Protein AF-A0A173X6D3-F1 (afdb_monomer_lite)

Organism: Phocaeicola vulgatus (NCBI:txid821)

Sequence (90 aa):
MNDDYSAGFKPDIEWNEYDLTQNPTDALLPLGDPDEFMLGKAISLITGINRSARSMNTLSQPIMRGESVYQSTERHATGGMLMVPEEKNN

Structure (mmCIF, N/CA/C/O backbone):
data_AF-A0A173X6D3-F1
#
_entry.id   AF-A0A173X6D3-F1
#
loop_
_atom_site.group_PDB
_atom_site.id
_atom_site.type_symbol
_atom_site.label_atom_id
_atom_site.label_alt_id
_atom_site.label_comp_id
_atom_site.label_asym_id
_atom_site.label_entity_id
_atom_site.label_seq_id
_atom_site.pdbx_PDB_ins_code
_atom_site.Cartn_x
_atom_site.Cartn_y
_atom_site.Cartn_z
_atom_site.occupancy
_atom_site.B_iso_or_equiv
_atom_site.auth_seq_id
_atom_site.auth_comp_id
_atom_site.auth_asym_id
_atom_site.auth_atom_id
_atom_site.pdbx_PDB_model_num
ATOM 1 N N . MET A 1 1 ? 6.230 -14.034 -25.311 1.00 54.44 1 MET A N 1
ATOM 2 C CA . MET A 1 1 ? 5.829 -12.979 -24.365 1.00 54.44 1 MET A CA 1
ATOM 3 C C . MET A 1 1 ? 6.985 -12.004 -24.281 1.00 54.44 1 MET A C 1
ATOM 5 O O . MET A 1 1 ? 8.121 -12.450 -24.372 1.00 54.44 1 MET A O 1
ATOM 9 N N . ASN A 1 2 ? 6.706 -10.702 -24.244 1.00 72.06 2 ASN A N 1
ATOM 10 C CA . ASN A 1 2 ? 7.730 -9.690 -24.003 1.00 72.06 2 ASN A CA 1
ATOM 11 C C . ASN A 1 2 ? 7.770 -9.471 -22.494 1.00 72.06 2 ASN A C 1
ATOM 13 O O . ASN A 1 2 ? 7.037 -8.632 -21.982 1.00 72.06 2 ASN A O 1
ATOM 17 N N . ASP A 1 3 ? 8.585 -10.262 -21.800 1.00 79.69 3 ASP A N 1
ATOM 18 C CA . ASP A 1 3 ? 8.829 -10.139 -20.357 1.00 79.69 3 ASP A CA 1
ATOM 19 C C . ASP A 1 3 ? 9.820 -8.997 -20.070 1.00 79.69 3 ASP A C 1
ATOM 21 O O . ASP A 1 3 ? 10.762 -9.129 -19.288 1.00 79.69 3 ASP A O 1
ATOM 25 N N . ASP A 1 4 ? 9.652 -7.876 -20.776 1.00 87.38 4 ASP A N 1
ATOM 26 C CA . ASP A 1 4 ? 10.484 -6.694 -20.611 1.00 87.38 4 ASP A CA 1
ATOM 27 C C . ASP A 1 4 ? 9.927 -5.837 -19.476 1.00 87.38 4 ASP A C 1
ATOM 29 O O . ASP A 1 4 ? 9.088 -4.957 -19.662 1.00 87.38 4 ASP A O 1
ATOM 33 N N . TYR A 1 5 ? 10.413 -6.139 -18.278 1.00 88.25 5 TYR A N 1
ATOM 34 C CA . TYR A 1 5 ? 10.165 -5.368 -17.065 1.00 88.25 5 TYR A CA 1
ATOM 35 C C . TYR A 1 5 ? 11.392 -4.530 -16.685 1.00 88.25 5 TYR A C 1
ATOM 37 O O . TYR A 1 5 ? 11.576 -4.195 -15.516 1.00 88.25 5 TYR A O 1
ATOM 45 N N . SER A 1 6 ? 12.260 -4.200 -17.652 1.00 91.88 6 SER A N 1
ATOM 46 C CA . SER A 1 6 ? 13.501 -3.447 -17.410 1.00 91.88 6 SER A CA 1
ATOM 47 C C . SER A 1 6 ? 13.260 -2.061 -16.801 1.00 91.88 6 SER A C 1
ATOM 49 O O . SER A 1 6 ? 14.099 -1.565 -16.052 1.00 91.88 6 SER A O 1
ATOM 51 N N . ALA A 1 7 ? 12.094 -1.466 -17.064 1.00 91.38 7 ALA A N 1
ATOM 52 C CA . ALA A 1 7 ? 11.643 -0.209 -16.469 1.00 91.38 7 ALA A CA 1
ATOM 53 C C . ALA A 1 7 ? 10.781 -0.393 -15.198 1.00 91.38 7 ALA A C 1
ATOM 55 O O . ALA A 1 7 ? 10.254 0.584 -14.668 1.00 91.38 7 ALA A O 1
ATOM 56 N N . GLY A 1 8 ? 10.635 -1.628 -14.708 1.00 91.69 8 GLY A N 1
ATOM 57 C CA . GLY A 1 8 ? 9.755 -1.993 -13.600 1.00 91.69 8 GLY A CA 1
ATOM 58 C C . GLY A 1 8 ? 8.311 -2.280 -14.023 1.00 91.69 8 GLY A C 1
ATOM 59 O O . GLY A 1 8 ? 7.932 -2.158 -15.189 1.00 91.69 8 GLY A O 1
ATOM 60 N N . PHE A 1 9 ? 7.493 -2.680 -13.049 1.00 88.31 9 PHE A N 1
ATOM 61 C CA . PHE A 1 9 ? 6.058 -2.879 -13.241 1.00 88.31 9 PHE A CA 1
ATOM 62 C C . PHE A 1 9 ? 5.309 -1.577 -12.985 1.00 88.31 9 PHE A C 1
ATOM 64 O O . PHE A 1 9 ? 5.497 -0.935 -11.950 1.00 88.31 9 PHE A O 1
ATOM 71 N N . LYS A 1 10 ? 4.410 -1.215 -13.902 1.00 90.56 10 LYS A N 1
ATOM 72 C CA . LYS A 1 10 ? 3.443 -0.156 -13.630 1.00 90.56 10 LYS A CA 1
ATOM 73 C C . LYS A 1 10 ? 2.395 -0.692 -12.639 1.00 90.56 10 LYS A C 1
ATOM 75 O O . LYS A 1 10 ? 1.831 -1.749 -12.922 1.00 90.56 10 LYS A O 1
ATOM 80 N N . PRO A 1 11 ? 2.112 -0.002 -11.518 1.00 91.25 11 PRO A N 1
ATOM 81 C CA . PRO A 1 11 ? 1.065 -0.438 -10.603 1.00 91.25 11 PRO A CA 1
ATOM 82 C C . PRO A 1 11 ? -0.320 -0.285 -11.245 1.00 91.25 11 PRO A C 1
ATOM 84 O O . PRO A 1 11 ? -0.553 0.640 -12.027 1.00 91.25 11 PRO A O 1
ATOM 87 N N . ASP A 1 12 ? -1.256 -1.157 -10.866 1.00 90.81 12 AS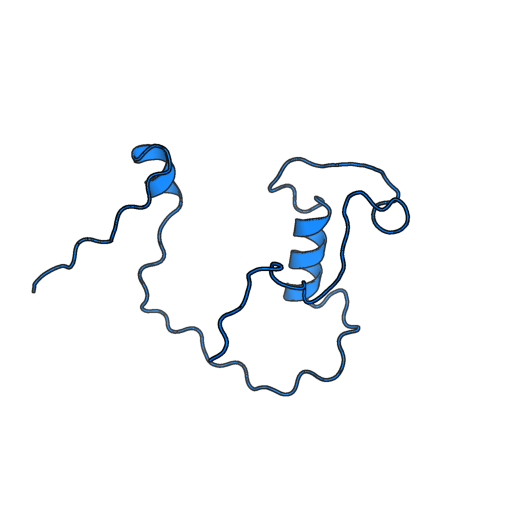P A N 1
ATOM 88 C CA . ASP A 1 12 ? -2.655 -1.067 -11.312 1.00 90.81 12 ASP A CA 1
ATOM 89 C C . ASP A 1 12 ? -3.335 0.218 -10.816 1.00 90.81 12 ASP A C 1
ATOM 91 O O . ASP A 1 12 ? -4.203 0.779 -11.488 1.00 90.81 12 ASP A O 1
ATOM 95 N N . ILE A 1 13 ? -2.928 0.695 -9.635 1.00 91.88 13 ILE A N 1
ATOM 96 C CA . ILE A 1 13 ? -3.391 1.941 -9.027 1.00 91.88 13 ILE A CA 1
ATOM 97 C C . ILE A 1 13 ? -2.176 2.715 -8.515 1.00 91.88 13 ILE A C 1
ATOM 99 O O . ILE A 1 13 ? -1.370 2.192 -7.750 1.00 91.88 13 ILE A O 1
ATOM 103 N N . GLU A 1 14 ? -2.051 3.972 -8.937 1.00 94.56 14 GLU A N 1
ATOM 104 C CA . GLU A 1 14 ? -0.937 4.859 -8.586 1.00 94.56 14 GLU A CA 1
ATOM 105 C C . GLU A 1 14 ? -1.138 5.457 -7.182 1.00 94.56 14 GLU A C 1
ATOM 107 O O . GLU A 1 14 ? -1.488 6.628 -7.021 1.00 94.56 14 GLU A O 1
ATOM 112 N N . TRP A 1 15 ? -0.953 4.626 -6.154 1.00 94.25 15 TRP A N 1
ATOM 113 C CA . TRP A 1 15 ? -0.914 5.071 -4.763 1.00 94.25 15 TRP A CA 1
ATOM 114 C C . TRP A 1 15 ? 0.495 5.417 -4.316 1.00 94.25 15 TRP A C 1
ATOM 116 O O . TRP A 1 15 ? 1.452 4.716 -4.637 1.00 94.25 15 TRP A O 1
ATOM 126 N N . ASN A 1 16 ? 0.604 6.501 -3.557 1.00 93.75 16 ASN A N 1
ATOM 127 C CA . ASN A 1 16 ? 1.863 6.993 -3.027 1.00 93.75 16 ASN A CA 1
ATOM 128 C C . ASN A 1 16 ? 1.683 7.397 -1.562 1.00 93.75 16 ASN A C 1
ATOM 130 O O . ASN A 1 16 ? 0.973 8.352 -1.259 1.00 93.75 16 ASN A O 1
ATOM 134 N N . GLU A 1 17 ? 2.350 6.677 -0.663 1.00 94.00 17 GLU A N 1
ATOM 135 C CA . GLU A 1 17 ? 2.300 6.923 0.784 1.00 94.00 17 GLU A CA 1
ATOM 136 C C . GLU A 1 17 ? 2.951 8.250 1.199 1.00 94.00 17 GLU A C 1
ATOM 138 O O . GLU A 1 17 ? 2.630 8.780 2.260 1.00 94.00 17 GLU A O 1
ATOM 143 N N . TYR A 1 18 ? 3.818 8.807 0.346 1.00 94.38 18 TYR A N 1
ATOM 144 C CA . TYR A 1 18 ? 4.506 10.084 0.558 1.00 94.38 18 TYR A CA 1
ATOM 145 C C . TYR A 1 18 ? 3.784 11.275 -0.084 1.00 94.38 18 TYR A C 1
ATOM 147 O O . TYR A 1 18 ? 4.206 12.422 0.065 1.00 94.38 18 TYR A O 1
ATOM 155 N N . ASP A 1 19 ? 2.721 11.026 -0.850 1.00 95.06 19 ASP A N 1
ATOM 156 C CA . ASP A 1 19 ? 1.902 12.093 -1.409 1.00 95.06 19 ASP A CA 1
ATOM 157 C C . ASP A 1 19 ? 0.907 12.567 -0.347 1.00 95.06 19 ASP A C 1
ATOM 159 O O . ASP A 1 19 ? -0.072 11.882 -0.057 1.00 95.06 19 ASP A O 1
ATOM 163 N N . LEU A 1 20 ? 1.124 13.763 0.206 1.00 92.94 20 LEU A N 1
ATOM 164 C CA . LEU A 1 20 ? 0.252 14.371 1.222 1.00 92.94 20 LEU A CA 1
ATOM 165 C C . LEU A 1 20 ? -1.195 14.572 0.749 1.00 92.94 20 LEU A C 1
ATOM 167 O O . LEU A 1 20 ? -2.101 14.720 1.568 1.00 92.94 20 LEU A O 1
ATOM 171 N N . THR A 1 21 ? -1.443 14.579 -0.563 1.00 94.12 21 THR A N 1
ATOM 172 C CA . THR A 1 21 ? -2.811 14.623 -1.094 1.00 94.12 21 THR A CA 1
ATOM 173 C C . THR A 1 21 ? -3.530 13.28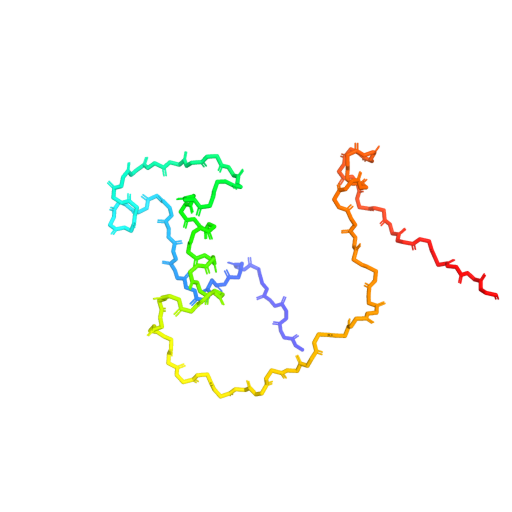0 -0.948 1.00 94.12 21 THR A C 1
ATOM 175 O O . THR A 1 21 ? -4.760 13.245 -0.898 1.00 94.12 21 THR A O 1
ATOM 178 N N . GLN A 1 22 ? -2.777 12.182 -0.837 1.00 92.69 22 GLN A N 1
ATOM 179 C CA . GLN A 1 22 ? -3.286 10.823 -0.656 1.00 92.69 22 GLN A CA 1
ATOM 180 C C . GLN A 1 22 ? -3.174 10.347 0.798 1.00 92.69 22 GLN A C 1
ATOM 182 O O . GLN A 1 22 ? -4.108 9.712 1.292 1.00 92.69 22 GLN A O 1
ATOM 187 N N . ASN A 1 23 ? -2.070 10.674 1.477 1.00 91.81 23 ASN A N 1
ATOM 188 C CA . ASN A 1 23 ? -1.782 10.399 2.884 1.00 91.81 23 ASN A CA 1
ATOM 189 C C . ASN A 1 23 ? -1.709 11.718 3.685 1.00 91.81 23 ASN A C 1
ATOM 191 O O . ASN A 1 23 ? -0.624 12.184 4.036 1.00 91.81 23 ASN A O 1
ATOM 195 N N . PRO A 1 24 ? -2.854 12.361 3.979 1.00 88.00 24 PRO A N 1
ATOM 196 C CA . PRO A 1 24 ? -2.878 13.687 4.600 1.00 88.00 24 PRO A CA 1
ATOM 197 C C . PRO A 1 24 ? -2.375 13.702 6.046 1.00 88.00 24 PRO A C 1
ATOM 199 O O . PRO A 1 24 ? -2.083 14.769 6.580 1.00 88.00 24 PRO A O 1
ATOM 202 N N . THR A 1 25 ? -2.297 12.541 6.697 1.00 88.19 25 THR A N 1
ATOM 203 C CA . THR A 1 25 ? -1.768 12.420 8.057 1.00 88.19 25 THR A CA 1
ATOM 204 C C . THR A 1 25 ? -0.244 12.351 8.095 1.00 88.19 25 THR A C 1
ATOM 206 O O . THR A 1 25 ? 0.303 12.408 9.193 1.00 88.19 25 THR A O 1
ATOM 209 N N . ASP A 1 26 ? 0.423 12.218 6.937 1.00 87.38 26 ASP A N 1
ATOM 210 C CA . ASP A 1 26 ? 1.882 12.039 6.798 1.00 87.38 26 ASP A CA 1
ATOM 211 C C . ASP A 1 26 ? 2.445 10.977 7.759 1.00 87.38 26 ASP A C 1
ATOM 213 O O . ASP A 1 26 ? 3.548 11.072 8.298 1.00 87.38 26 ASP A O 1
ATOM 217 N N . ALA A 1 27 ? 1.616 9.975 8.052 1.00 89.19 27 ALA A N 1
ATOM 218 C CA . ALA A 1 27 ? 1.901 8.962 9.047 1.00 89.19 27 ALA A CA 1
ATOM 219 C C . ALA A 1 27 ? 2.294 7.681 8.322 1.00 89.19 27 ALA A C 1
ATOM 221 O O . ALA A 1 27 ? 1.506 7.130 7.551 1.00 89.19 27 ALA A O 1
ATOM 222 N N . LEU A 1 28 ? 3.510 7.212 8.589 1.00 92.69 28 LEU A N 1
ATOM 223 C CA . LEU A 1 28 ? 3.968 5.886 8.196 1.00 92.69 28 LEU A CA 1
ATOM 224 C C . LEU A 1 28 ? 3.808 4.966 9.402 1.00 92.69 28 LEU A C 1
ATOM 226 O O . LEU A 1 28 ? 4.572 5.045 10.369 1.00 92.69 28 LEU A O 1
ATOM 230 N N . LEU A 1 29 ? 2.762 4.146 9.370 1.00 92.88 29 LEU A N 1
ATOM 231 C CA . LEU A 1 29 ? 2.476 3.191 10.434 1.00 92.88 29 LEU A CA 1
ATOM 232 C C . LEU A 1 29 ? 3.361 1.941 10.297 1.00 92.88 29 LEU A C 1
ATOM 234 O O . LEU A 1 29 ? 3.893 1.667 9.219 1.00 92.88 29 LEU A O 1
ATOM 238 N N . PRO A 1 30 ? 3.557 1.173 11.384 1.00 96.12 30 PRO A N 1
ATOM 239 C CA . PRO A 1 30 ? 4.302 -0.076 11.321 1.00 96.12 30 PRO A CA 1
ATOM 240 C C . PRO A 1 30 ? 3.706 -1.048 10.297 1.00 96.12 30 PRO A C 1
ATOM 242 O O . PRO A 1 30 ? 2.490 -1.190 10.185 1.00 96.12 30 PRO A O 1
ATOM 245 N N . LEU A 1 31 ? 4.568 -1.784 9.593 1.00 93.50 31 LEU A N 1
ATOM 246 C CA . LEU A 1 31 ? 4.114 -2.820 8.666 1.00 93.50 31 LEU A CA 1
ATOM 247 C C . LEU A 1 31 ? 3.270 -3.872 9.398 1.00 93.50 31 LEU A C 1
ATOM 249 O O . LEU A 1 31 ? 3.685 -4.412 10.425 1.00 93.50 31 LEU A O 1
ATOM 253 N N . GLY A 1 32 ? 2.106 -4.188 8.829 1.00 89.56 32 GLY A N 1
ATOM 254 C CA . GLY A 1 32 ? 1.135 -5.114 9.413 1.00 89.56 32 GLY A CA 1
ATOM 255 C C . GLY A 1 32 ? 0.055 -4.440 10.260 1.00 89.56 32 GLY A C 1
ATOM 256 O O . GLY A 1 32 ? -0.905 -5.115 10.630 1.00 89.56 32 GLY A O 1
ATOM 257 N N . ASP A 1 33 ? 0.173 -3.137 10.529 1.00 93.25 33 ASP A N 1
ATOM 258 C CA . ASP A 1 33 ? -0.938 -2.342 11.045 1.00 93.25 33 ASP A CA 1
ATOM 259 C C . ASP A 1 33 ? -2.032 -2.245 9.962 1.00 93.25 33 ASP A C 1
ATOM 261 O O . ASP A 1 33 ? -1.737 -1.791 8.855 1.00 93.25 33 ASP A O 1
ATOM 265 N N . PRO A 1 34 ? -3.280 -2.682 10.218 1.00 89.19 34 PRO A N 1
ATOM 266 C CA . PRO A 1 34 ? -4.365 -2.591 9.240 1.00 89.19 34 PRO A CA 1
ATOM 267 C C . PRO A 1 34 ? -4.631 -1.172 8.724 1.00 8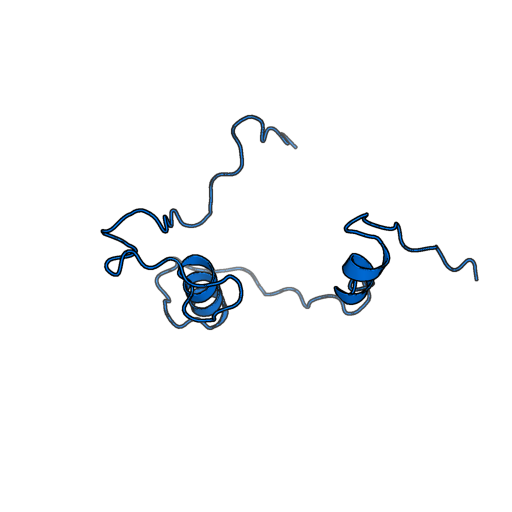9.19 34 PRO A C 1
ATOM 269 O O . PRO A 1 34 ? -5.169 -1.030 7.623 1.00 89.19 34 PRO A O 1
ATOM 272 N N . ASP A 1 35 ? -4.259 -0.155 9.502 1.00 90.00 35 ASP A N 1
ATOM 273 C CA . ASP A 1 35 ? -4.428 1.252 9.153 1.00 90.00 35 ASP A CA 1
ATOM 274 C C . ASP A 1 35 ? -3.221 1.822 8.380 1.00 90.00 35 ASP A C 1
ATOM 276 O O . ASP A 1 35 ? -3.262 2.975 7.944 1.00 90.00 35 ASP A O 1
ATOM 280 N N . GLU A 1 36 ? -2.147 1.043 8.174 1.00 94.50 36 GLU A N 1
ATOM 281 C CA . GLU A 1 36 ? -1.018 1.427 7.317 1.00 94.50 36 GLU A CA 1
ATOM 282 C C . GLU A 1 36 ? -1.511 1.738 5.900 1.00 94.50 36 GLU A C 1
ATOM 284 O O . GLU A 1 36 ? -2.407 1.077 5.377 1.00 94.50 36 GLU A O 1
ATOM 289 N N . PHE A 1 37 ? -0.951 2.776 5.279 1.00 94.81 37 PHE A N 1
ATOM 290 C CA . PHE A 1 37 ? -1.487 3.355 4.053 1.00 94.81 37 PHE A CA 1
ATOM 291 C C . PHE A 1 37 ? -1.665 2.322 2.932 1.00 94.81 37 PHE A C 1
ATOM 293 O O . PHE A 1 37 ? -2.774 2.162 2.421 1.00 94.81 37 PHE A O 1
ATOM 300 N N . MET A 1 38 ? -0.618 1.597 2.546 1.00 94.44 38 MET A N 1
ATOM 301 C CA . MET A 1 38 ? -0.685 0.633 1.445 1.00 94.44 38 MET A CA 1
ATOM 302 C C . MET A 1 38 ? -1.529 -0.592 1.806 1.00 94.44 38 MET A C 1
ATOM 304 O O . MET A 1 38 ? -2.363 -1.033 1.006 1.00 94.44 38 MET A O 1
ATOM 308 N N . LEU A 1 39 ? -1.362 -1.130 3.014 1.00 94.62 39 LEU A N 1
ATOM 309 C CA . LEU A 1 39 ? -2.101 -2.291 3.499 1.00 94.62 39 LEU A CA 1
ATOM 310 C C . LEU A 1 39 ? -3.596 -1.992 3.624 1.00 94.62 39 LEU A C 1
ATOM 312 O O . LEU A 1 39 ? -4.419 -2.751 3.110 1.00 94.62 39 LEU A O 1
ATOM 316 N N . GLY A 1 40 ? -3.965 -0.861 4.215 1.00 92.81 40 GLY A N 1
ATOM 317 C CA . GLY A 1 40 ? -5.346 -0.409 4.345 1.00 92.81 40 GLY A CA 1
ATOM 318 C C . GLY A 1 40 ? -6.019 -0.217 2.986 1.00 92.81 40 GLY A C 1
ATOM 319 O O . GLY A 1 40 ? -7.185 -0.594 2.799 1.00 92.81 40 GLY A O 1
ATOM 320 N N . LYS A 1 41 ? -5.285 0.278 1.979 1.00 92.81 41 LYS A N 1
ATOM 321 C CA . LYS A 1 41 ? -5.774 0.343 0.593 1.00 92.81 41 LYS A CA 1
ATOM 322 C C . LYS A 1 41 ? -5.990 -1.048 -0.006 1.00 92.81 41 LYS A C 1
ATOM 324 O O . LYS A 1 41 ? -7.049 -1.290 -0.590 1.00 92.81 41 LYS A O 1
ATOM 329 N N . ALA A 1 42 ? -5.050 -1.976 0.170 1.00 92.31 42 ALA A N 1
ATOM 330 C CA . ALA A 1 42 ? -5.181 -3.353 -0.310 1.00 92.31 42 ALA A CA 1
ATOM 331 C C . ALA A 1 42 ? -6.368 -4.084 0.345 1.00 92.3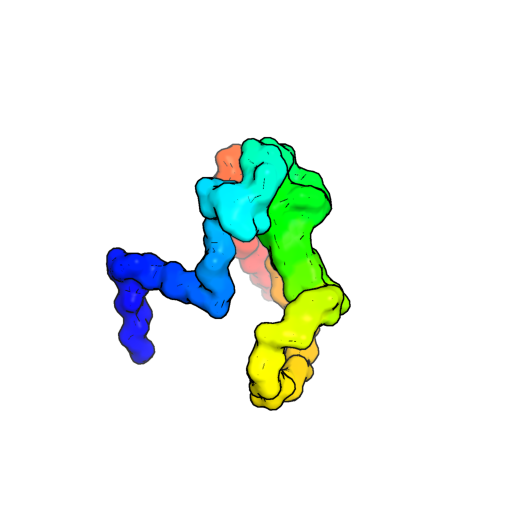1 42 ALA A C 1
ATOM 333 O O . ALA A 1 42 ? -7.188 -4.688 -0.352 1.00 92.31 42 ALA A O 1
ATOM 334 N N . ILE A 1 43 ? -6.526 -3.958 1.668 1.00 91.12 43 ILE A N 1
ATOM 335 C CA . ILE A 1 43 ? -7.675 -4.484 2.418 1.00 91.12 43 ILE A CA 1
ATOM 336 C C . ILE A 1 43 ? -8.971 -3.888 1.864 1.00 91.12 43 ILE A C 1
ATOM 338 O O . ILE A 1 43 ? -9.918 -4.624 1.583 1.00 91.12 43 ILE A O 1
ATOM 342 N N . SER A 1 44 ? -9.013 -2.573 1.636 1.00 89.81 44 SER A N 1
ATOM 343 C CA . SER A 1 44 ? -10.187 -1.888 1.080 1.00 89.81 44 SER A CA 1
ATOM 344 C C . SER A 1 44 ? -10.578 -2.395 -0.312 1.00 89.81 44 SER A C 1
ATOM 346 O O . SER A 1 44 ? -11.771 -2.504 -0.608 1.00 89.81 44 SER A O 1
ATOM 348 N N . LEU A 1 45 ? -9.601 -2.714 -1.171 1.00 90.50 45 LEU A N 1
ATOM 349 C CA . LEU A 1 45 ? -9.857 -3.288 -2.497 1.00 90.50 45 LEU A CA 1
ATOM 350 C C . LEU A 1 45 ? -10.449 -4.690 -2.403 1.00 90.50 45 LEU A C 1
ATOM 352 O O . LEU A 1 45 ? -11.464 -4.967 -3.038 1.00 90.50 45 LEU A O 1
ATOM 356 N N . ILE A 1 46 ? -9.831 -5.563 -1.605 1.00 89.69 46 ILE A N 1
ATOM 357 C CA . ILE A 1 46 ? -10.223 -6.975 -1.498 1.00 89.69 46 ILE A CA 1
ATOM 358 C C . ILE A 1 46 ? -11.589 -7.111 -0.816 1.00 89.69 46 ILE A C 1
ATOM 360 O O . ILE A 1 46 ? -12.394 -7.959 -1.194 1.00 89.69 46 ILE A O 1
ATOM 364 N N . THR A 1 47 ? -11.879 -6.249 0.161 1.00 89.25 47 THR A N 1
ATOM 365 C CA . THR A 1 47 ? -13.172 -6.216 0.865 1.00 89.25 47 THR A CA 1
ATOM 366 C C . THR A 1 47 ? -14.268 -5.481 0.088 1.00 89.25 47 THR A C 1
ATOM 368 O O . THR A 1 47 ? -15.444 -5.604 0.428 1.00 89.25 47 THR A O 1
ATOM 371 N N . GLY A 1 48 ? -13.920 -4.744 -0.974 1.00 74.25 48 GLY A N 1
ATOM 372 C CA . GLY A 1 48 ? -14.878 -4.055 -1.840 1.00 74.25 48 GLY A CA 1
ATOM 373 C C . GLY A 1 48 ? -15.454 -2.755 -1.268 1.00 74.25 48 GLY A C 1
ATOM 374 O O . GLY A 1 48 ? -16.456 -2.263 -1.789 1.00 74.25 48 GLY A O 1
ATOM 375 N N . ILE A 1 49 ? -14.833 -2.176 -0.235 1.00 64.06 49 ILE A N 1
ATOM 376 C CA . ILE A 1 49 ? -15.316 -0.955 0.438 1.00 64.06 49 ILE A CA 1
ATOM 377 C C . ILE A 1 49 ? -15.150 0.295 -0.457 1.00 64.06 49 ILE A C 1
ATOM 379 O O . ILE A 1 49 ? -15.918 1.243 -0.334 1.00 64.06 49 ILE A O 1
ATOM 383 N N . ASN A 1 50 ? -14.233 0.280 -1.435 1.00 55.97 50 ASN A N 1
ATOM 384 C CA . ASN A 1 50 ? -14.025 1.374 -2.398 1.00 55.97 50 ASN A CA 1
ATOM 385 C C . ASN A 1 50 ? -14.233 0.917 -3.853 1.00 55.97 50 ASN A C 1
ATOM 387 O O . ASN A 1 50 ? -13.295 0.829 -4.647 1.00 55.97 50 ASN A O 1
ATOM 391 N N . ARG A 1 51 ? -15.480 0.613 -4.234 1.00 47.88 51 ARG A N 1
ATOM 392 C CA . ARG A 1 51 ? -15.811 0.228 -5.615 1.00 47.88 51 ARG A CA 1
ATOM 393 C C . ARG A 1 51 ? -15.947 1.457 -6.522 1.00 47.88 51 ARG A C 1
ATOM 395 O O . ARG A 1 51 ? -17.049 1.894 -6.829 1.00 47.88 51 ARG A O 1
ATOM 402 N N . SER A 1 52 ? -14.821 1.962 -7.018 1.00 51.69 52 SER A N 1
ATOM 403 C CA . SER A 1 52 ? -14.777 2.694 -8.292 1.00 51.69 52 SER A CA 1
ATOM 404 C C . SER A 1 52 ? -13.742 2.050 -9.214 1.00 51.69 52 SER A C 1
ATOM 406 O O . SER A 1 52 ? -12.747 2.650 -9.599 1.00 51.69 52 SER A O 1
ATOM 408 N N . ALA A 1 53 ? -13.954 0.773 -9.533 1.00 47.25 53 ALA A N 1
ATOM 409 C CA . ALA A 1 53 ? -13.198 0.066 -10.560 1.00 47.25 53 ALA A CA 1
ATOM 410 C C . ALA A 1 53 ? -14.162 -0.286 -11.695 1.00 47.25 53 ALA A C 1
ATOM 412 O O . ALA A 1 53 ? -15.196 -0.926 -11.480 1.00 47.25 53 ALA A O 1
ATOM 413 N N . ARG A 1 54 ? -13.857 0.201 -12.901 1.00 52.81 54 ARG A N 1
ATOM 414 C CA . ARG A 1 54 ? -14.659 -0.019 -14.109 1.00 52.81 54 ARG A CA 1
ATOM 415 C C . ARG A 1 54 ? -14.805 -1.524 -14.370 1.00 52.81 54 ARG A C 1
ATOM 4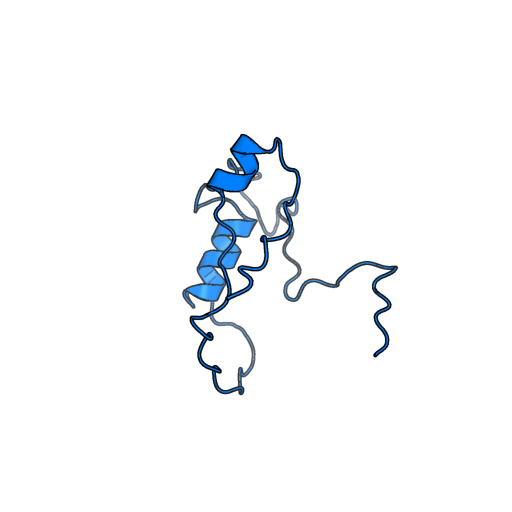17 O O . ARG A 1 54 ? -13.807 -2.223 -14.455 1.00 52.81 54 ARG A O 1
ATOM 424 N N . SER A 1 55 ? -16.054 -1.977 -14.512 1.00 47.12 55 SER A N 1
ATOM 425 C CA . SER A 1 55 ? -16.493 -3.229 -15.153 1.00 47.12 55 SER A CA 1
ATOM 426 C C . SER A 1 55 ? -15.515 -4.417 -15.077 1.00 47.12 55 SER A C 1
ATOM 428 O O . SER A 1 55 ? -14.868 -4.763 -16.063 1.00 47.12 55 SER A O 1
ATOM 430 N N . MET A 1 56 ? -15.473 -5.102 -13.932 1.00 40.94 56 MET A N 1
ATOM 431 C CA . MET A 1 56 ? -14.867 -6.433 -13.830 1.00 40.94 56 MET A CA 1
ATOM 432 C C . MET A 1 56 ? -15.822 -7.476 -14.435 1.00 40.94 56 MET A C 1
ATOM 434 O O . MET A 1 56 ? -16.732 -7.958 -13.767 1.00 40.94 56 MET A O 1
ATOM 438 N N . ASN A 1 57 ? -15.616 -7.820 -15.705 1.00 52.75 57 ASN A N 1
ATOM 439 C CA . ASN A 1 57 ? -16.113 -9.067 -16.280 1.00 52.75 57 ASN A CA 1
ATOM 440 C C . ASN A 1 57 ? -14.937 -10.036 -16.369 1.00 52.75 57 ASN A C 1
ATOM 442 O O . ASN A 1 57 ? -14.246 -10.030 -17.376 1.00 52.75 57 ASN A O 1
ATOM 446 N N . THR A 1 58 ? -14.712 -10.867 -15.355 1.00 48.41 58 THR A N 1
ATOM 447 C CA . THR A 1 58 ? -14.146 -12.212 -15.545 1.00 48.41 58 THR A CA 1
ATOM 448 C C . THR A 1 58 ? -14.556 -13.088 -14.366 1.00 48.41 58 THR A C 1
ATOM 450 O O . THR A 1 58 ? -14.433 -12.698 -13.208 1.00 48.41 58 THR A O 1
ATOM 453 N N . LEU A 1 59 ? -15.122 -14.253 -14.688 1.00 44.66 59 LEU A N 1
ATOM 454 C CA . LEU A 1 59 ? -15.466 -15.303 -13.737 1.00 44.66 59 LEU A CA 1
ATOM 455 C C . LEU A 1 59 ? -14.249 -15.635 -12.867 1.00 44.66 59 LEU A C 1
ATOM 457 O O . LEU A 1 59 ? -13.202 -16.020 -13.387 1.00 44.66 59 LEU A O 1
ATOM 461 N N . SER A 1 60 ? -14.419 -15.544 -11.553 1.00 51.19 60 SER A N 1
ATOM 462 C CA . SER A 1 60 ? -13.462 -16.020 -10.562 1.00 51.19 60 SER A CA 1
ATOM 463 C C . SER A 1 60 ? -13.211 -17.515 -10.782 1.00 51.19 60 SER A C 1
ATOM 465 O O . SER A 1 60 ? -14.111 -18.333 -10.580 1.00 51.19 60 SER A O 1
ATOM 467 N N . GLN A 1 61 ? -12.007 -17.894 -11.211 1.00 53.44 61 GLN A N 1
ATOM 468 C CA . GLN A 1 61 ? -11.598 -19.296 -11.166 1.00 53.44 61 GLN A CA 1
ATOM 469 C C . GLN A 1 61 ? -11.362 -19.700 -9.699 1.00 53.44 61 GLN A C 1
ATOM 471 O O . GLN A 1 61 ? -10.811 -18.909 -8.930 1.00 53.44 61 GLN A O 1
ATOM 476 N N . PRO A 1 62 ? -11.799 -20.898 -9.275 1.00 49.19 62 PRO A N 1
ATOM 477 C CA . PRO A 1 62 ? -11.580 -21.368 -7.915 1.00 49.19 62 PRO A CA 1
ATOM 478 C C . PRO A 1 62 ? -10.083 -21.573 -7.658 1.00 49.19 62 PRO A C 1
ATOM 480 O O . PRO A 1 62 ? -9.391 -22.225 -8.435 1.00 49.19 62 PRO A O 1
ATOM 483 N N . ILE A 1 63 ? -9.602 -21.022 -6.542 1.00 55.88 63 ILE A N 1
ATOM 484 C CA . ILE A 1 63 ? -8.234 -21.206 -6.049 1.00 55.88 63 ILE A CA 1
ATOM 485 C C . ILE A 1 63 ? -8.015 -22.707 -5.803 1.00 55.88 63 ILE A C 1
ATOM 487 O O . ILE A 1 63 ? -8.699 -23.313 -4.973 1.00 55.88 63 ILE A O 1
ATOM 491 N N . MET A 1 64 ? -7.080 -23.313 -6.538 1.00 46.69 64 MET A N 1
ATOM 492 C CA . MET A 1 64 ? -6.732 -24.729 -6.413 1.00 46.69 64 MET A CA 1
ATOM 493 C C . MET A 1 64 ? -6.067 -24.979 -5.049 1.00 46.69 64 MET A C 1
ATOM 495 O O . MET A 1 64 ? -4.899 -24.663 -4.833 1.00 46.69 64 MET A O 1
ATOM 499 N N . ARG A 1 65 ? -6.823 -25.550 -4.101 1.00 49.03 65 ARG A N 1
ATOM 500 C CA . ARG A 1 65 ? -6.309 -26.087 -2.828 1.00 49.03 65 ARG A CA 1
ATOM 501 C C . ARG A 1 65 ? -5.426 -27.308 -3.112 1.00 49.03 65 ARG A C 1
ATOM 503 O O . ARG A 1 65 ? -5.915 -28.433 -3.105 1.00 49.03 65 ARG A O 1
ATOM 510 N N . GLY A 1 66 ? -4.145 -27.092 -3.373 1.00 53.88 66 GLY A N 1
ATOM 511 C CA . GLY A 1 66 ? -3.192 -28.182 -3.610 1.00 53.88 66 GLY A CA 1
ATOM 512 C C . GLY A 1 66 ? -1.730 -27.754 -3.682 1.00 53.88 66 GLY A C 1
ATOM 513 O O . GLY A 1 66 ? -0.855 -28.599 -3.537 1.00 53.88 66 GLY A O 1
ATOM 514 N N . GLU A 1 67 ? -1.450 -26.464 -3.856 1.00 50.09 67 GLU A N 1
ATOM 515 C CA . GLU A 1 67 ? -0.080 -25.958 -3.841 1.00 50.09 67 GLU A CA 1
ATOM 516 C C . GLU A 1 67 ? 0.417 -25.814 -2.398 1.00 50.09 67 GLU A C 1
ATOM 518 O O . GLU A 1 67 ? -0.309 -25.340 -1.517 1.00 50.09 67 GLU A O 1
ATOM 523 N N . SER A 1 68 ? 1.646 -26.268 -2.136 1.00 53.38 68 SER A N 1
ATOM 524 C CA . SER A 1 68 ? 2.301 -26.119 -0.839 1.00 53.38 68 SER A CA 1
ATOM 525 C C . SER A 1 68 ? 2.422 -24.634 -0.509 1.00 53.38 68 SER A C 1
ATOM 527 O O . SER A 1 68 ? 3.273 -23.928 -1.051 1.00 53.38 68 SER A O 1
ATOM 529 N N . VAL A 1 69 ? 1.548 -24.149 0.370 1.00 58.03 69 VAL A N 1
ATOM 530 C CA . VAL A 1 69 ? 1.620 -22.786 0.888 1.00 58.03 69 VAL A CA 1
ATOM 531 C C . VAL A 1 69 ? 2.850 -22.710 1.783 1.00 58.03 69 VAL A C 1
ATOM 533 O O . VAL A 1 69 ? 2.850 -23.247 2.889 1.00 58.03 69 VAL A O 1
ATOM 536 N N . TYR A 1 70 ? 3.902 -22.072 1.277 1.00 54.53 70 TYR A N 1
ATOM 537 C CA . TYR A 1 70 ? 5.123 -21.793 2.023 1.00 54.53 70 TYR A CA 1
ATOM 538 C C . TYR A 1 70 ? 4.770 -21.048 3.320 1.00 54.53 70 TYR A C 1
ATOM 540 O O . TYR A 1 70 ? 4.198 -19.953 3.272 1.00 54.53 70 TYR A O 1
ATOM 548 N N . GLN A 1 71 ? 5.053 -21.643 4.482 1.00 57.16 71 GLN A N 1
ATOM 549 C CA . GLN A 1 71 ? 4.686 -21.048 5.768 1.00 57.16 71 GLN A CA 1
ATOM 550 C C . GLN A 1 71 ? 5.765 -20.081 6.252 1.00 57.16 71 GLN A C 1
ATOM 552 O O . GLN A 1 71 ? 6.959 -20.365 6.235 1.00 57.16 71 GLN A O 1
ATOM 557 N N . SER A 1 72 ? 5.344 -18.916 6.742 1.00 54.00 72 SER A N 1
ATOM 558 C CA . SER A 1 72 ? 6.228 -17.844 7.215 1.00 54.00 72 SER A CA 1
ATOM 559 C C . SER A 1 72 ? 7.174 -18.271 8.345 1.00 54.00 72 SER A C 1
ATOM 561 O O . SER A 1 72 ? 8.272 -17.723 8.447 1.00 54.00 72 SER A O 1
ATOM 563 N N . THR A 1 73 ? 6.820 -19.288 9.138 1.00 58.25 73 THR A N 1
ATOM 564 C CA . THR A 1 73 ? 7.701 -19.879 10.163 1.00 58.25 73 THR A CA 1
ATOM 565 C C . THR A 1 73 ? 8.995 -20.453 9.585 1.00 58.25 73 THR A C 1
ATOM 567 O O . THR A 1 73 ? 10.018 -20.454 10.266 1.00 58.25 73 THR A O 1
ATOM 570 N N . GLU A 1 74 ? 8.992 -20.879 8.321 1.00 55.72 74 GLU A N 1
ATOM 571 C CA . GLU A 1 74 ? 10.169 -21.436 7.643 1.00 55.72 74 GLU A CA 1
ATOM 572 C C . GLU A 1 74 ? 11.208 -20.351 7.306 1.00 55.72 74 GLU A C 1
ATOM 574 O O . GLU A 1 74 ? 12.402 -20.633 7.259 1.00 55.72 74 GLU A O 1
ATOM 579 N N . ARG A 1 75 ? 10.808 -19.072 7.174 1.00 55.78 75 ARG A N 1
ATOM 580 C CA . ARG A 1 75 ? 11.758 -17.958 6.957 1.00 55.78 75 ARG A CA 1
ATOM 581 C C . ARG A 1 75 ? 12.644 -17.681 8.166 1.00 55.78 75 ARG A C 1
ATOM 583 O O . ARG A 1 75 ? 13.811 -17.336 7.987 1.00 55.78 75 ARG A O 1
ATOM 590 N N . HIS A 1 76 ? 12.089 -17.789 9.374 1.00 60.38 76 HIS A N 1
ATOM 591 C CA . HIS A 1 76 ? 12.801 -17.444 10.608 1.00 60.38 76 HIS A CA 1
ATOM 592 C C . HIS A 1 76 ? 13.885 -18.470 10.949 1.00 60.38 76 HIS A C 1
ATOM 594 O O . HIS A 1 76 ? 14.931 -18.093 11.470 1.00 60.38 76 HIS A O 1
ATOM 600 N N . ALA A 1 77 ? 13.662 -19.744 10.616 1.00 60.50 77 ALA A N 1
ATOM 601 C CA . ALA A 1 77 ? 14.640 -20.806 10.833 1.00 60.50 77 ALA A CA 1
ATOM 602 C C . ALA A 1 77 ? 15.839 -20.710 9.870 1.00 60.50 77 ALA A C 1
ATOM 604 O O . ALA A 1 77 ? 16.965 -21.002 10.266 1.00 60.50 77 ALA A O 1
ATOM 605 N N . THR A 1 78 ? 15.615 -20.253 8.634 1.00 60.78 78 THR A N 1
ATOM 606 C CA . THR A 1 78 ? 16.641 -20.228 7.573 1.00 60.78 78 THR A CA 1
ATOM 607 C C . THR A 1 78 ? 17.256 -18.842 7.340 1.00 60.78 78 THR A C 1
ATOM 609 O O . THR A 1 78 ? 17.915 -18.614 6.327 1.00 60.78 78 THR A O 1
ATOM 612 N N . GLY A 1 79 ? 17.010 -17.876 8.231 1.00 65.44 79 GLY A N 1
ATOM 613 C CA . GLY A 1 79 ? 17.552 -16.517 8.100 1.00 65.44 79 GLY A CA 1
ATOM 614 C C . GLY A 1 79 ? 17.122 -15.792 6.816 1.00 65.44 79 GLY A C 1
ATOM 615 O O . GLY A 1 79 ? 17.877 -14.981 6.291 1.00 65.44 79 GLY A O 1
ATOM 616 N N . GLY A 1 80 ? 15.931 -16.096 6.288 1.00 62.25 80 GLY A N 1
ATOM 617 C CA . GLY A 1 80 ? 15.408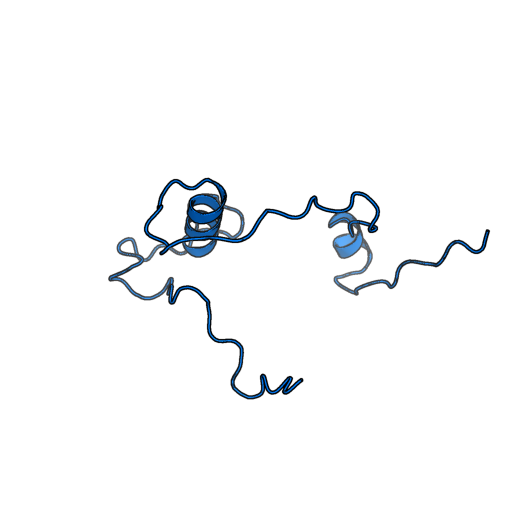 -15.494 5.055 1.00 62.25 80 GLY A CA 1
ATOM 618 C C . GLY A 1 80 ? 15.791 -16.204 3.749 1.00 62.25 80 GLY A C 1
ATOM 619 O O . GLY A 1 80 ? 15.369 -15.754 2.685 1.00 62.25 80 GLY A O 1
ATOM 620 N N . MET A 1 81 ? 16.530 -17.316 3.798 1.00 59.25 81 MET A N 1
ATOM 621 C CA . MET A 1 81 ? 16.823 -18.123 2.611 1.00 59.25 81 MET A CA 1
ATOM 622 C C . MET A 1 81 ? 15.580 -18.920 2.178 1.00 59.25 81 MET A C 1
ATOM 624 O O . MET A 1 81 ? 14.992 -19.649 2.977 1.00 59.25 81 MET A O 1
ATOM 628 N N . LEU A 1 82 ? 15.163 -18.758 0.917 1.00 60.41 82 LEU A N 1
ATOM 629 C CA . LEU A 1 82 ? 14.080 -19.535 0.304 1.00 60.41 82 LEU A CA 1
ATOM 630 C C . LEU A 1 82 ? 14.563 -20.972 0.084 1.00 60.41 82 LEU A C 1
ATOM 632 O O . LEU A 1 82 ? 15.385 -21.221 -0.797 1.00 60.41 82 LEU A O 1
ATOM 636 N N . MET A 1 83 ? 14.068 -21.910 0.890 1.00 61.47 83 MET A N 1
ATOM 637 C CA . MET A 1 83 ? 14.335 -23.333 0.689 1.00 61.47 83 MET A CA 1
ATOM 638 C C . MET A 1 83 ? 13.395 -23.872 -0.390 1.00 61.47 83 MET A C 1
ATOM 640 O O . MET A 1 83 ? 12.188 -23.640 -0.339 1.00 61.47 83 MET A O 1
ATOM 644 N N . VAL A 1 84 ? 13.947 -24.584 -1.372 1.00 62.84 84 VAL A N 1
ATOM 645 C CA . VAL A 1 84 ? 13.143 -25.323 -2.354 1.00 62.84 84 VAL A CA 1
ATOM 646 C C . VAL A 1 84 ? 12.474 -26.495 -1.623 1.00 62.84 84 VAL A C 1
ATOM 648 O O . VAL A 1 84 ? 13.175 -27.196 -0.889 1.00 62.84 84 VAL A O 1
ATOM 651 N N . PRO A 1 85 ? 11.154 -26.714 -1.776 1.00 59.06 85 PRO A N 1
ATOM 652 C CA . PRO A 1 85 ? 10.479 -27.847 -1.153 1.00 59.06 85 PRO A CA 1
ATOM 653 C C . PRO A 1 85 ? 11.134 -29.160 -1.586 1.00 59.06 85 PRO A C 1
ATOM 655 O O . PRO A 1 85 ? 11.328 -29.384 -2.780 1.00 59.06 85 PRO A O 1
ATOM 658 N N . GLU A 1 86 ? 11.470 -30.032 -0.634 1.00 57.78 86 GLU A N 1
ATOM 659 C CA . GLU A 1 86 ? 11.949 -31.369 -0.981 1.00 57.78 86 GLU A CA 1
ATOM 660 C C . GLU A 1 86 ? 10.807 -32.182 -1.597 1.00 57.78 86 GLU A C 1
ATOM 662 O O . GLU A 1 86 ? 9.746 -32.375 -0.991 1.00 57.78 86 GLU A O 1
ATOM 667 N N . GLU A 1 87 ? 11.027 -32.665 -2.817 1.00 53.78 87 GLU A N 1
ATOM 668 C CA . GLU A 1 87 ? 10.114 -33.584 -3.479 1.00 53.78 87 GLU A CA 1
ATOM 669 C C . GLU A 1 87 ? 10.072 -34.900 -2.691 1.00 53.78 87 GLU A C 1
ATOM 671 O O . GLU A 1 87 ? 11.065 -35.623 -2.576 1.00 53.78 87 GLU A O 1
ATOM 676 N N . LYS A 1 88 ? 8.899 -35.239 -2.144 1.00 45.69 88 LYS A N 1
ATOM 677 C CA . LYS A 1 88 ? 8.645 -36.597 -1.661 1.00 45.69 88 LYS A CA 1
ATOM 678 C C . LYS A 1 88 ? 8.571 -37.525 -2.869 1.00 45.69 88 LYS A C 1
ATOM 680 O O . LYS A 1 88 ? 7.518 -37.640 -3.492 1.00 45.69 88 LYS A O 1
ATOM 685 N N . ASN A 1 89 ? 9.674 -38.204 -3.171 1.00 48.22 89 ASN A N 1
ATOM 686 C CA . ASN A 1 89 ? 9.629 -39.394 -4.011 1.00 48.22 89 ASN A CA 1
ATOM 687 C C . ASN A 1 89 ? 8.817 -40.465 -3.277 1.00 48.22 89 ASN A C 1
ATOM 689 O O . ASN A 1 89 ? 9.158 -40.861 -2.161 1.00 48.22 89 ASN A O 1
ATOM 693 N N . ASN A 1 90 ? 7.703 -40.842 -3.897 1.00 46.25 90 ASN A N 1
ATOM 694 C CA . ASN A 1 90 ? 6.745 -41.826 -3.409 1.00 46.25 90 ASN A CA 1
ATOM 695 C C . ASN A 1 90 ? 7.200 -43.250 -3.741 1.00 46.25 90 ASN A C 1
ATOM 697 O O . ASN A 1 90 ? 7.707 -43.447 -4.869 1.00 46.25 90 ASN A O 1
#

pLDDT: mean 73.24, std 19.0, range [40.94, 96.12]

Radius of gyration: 18.64 Å; chains: 1; bounding box: 34×56×36 Å

Foldseek 3Di:
DPPPCVVHDDDPDPDDLCPCVQPVVNDQDDPPPCPGRVNVVVVCVVVVVDPPDPDDPDDDDDDDPPDPDDDPVVCVVVVNDDDDDDDPPD

Secondary structure (DSSP, 8-state):
-----TT-PPPSS---TT-TTT-TT---PPTT-TTSHHHHHHHHHHHTTT----------PPP-TTS----THHHHHTTT--PPPPP---